Protein AF-A0A0F5W180-F1 (afdb_monomer)

Solvent-accessible surface area (backbone atoms only — not comparable to full-atom values): 5061 Å² total; per-residue (Å²): 82,84,47,88,56,74,94,49,46,73,38,36,55,18,57,78,68,79,43,74,78,68,85,43,49,23,32,74,50,65,65,60,58,46,70,66,68,49,68,62,42,84,54,79,66,96,69,87,53,67,69,59,52,49,52,39,45,74,61,68,20,43,79,49,66,83,62,62,54,73,81,41,58,88,75,40,60,78,92,78,99

Secondary structure (DSSP, 8-state):
-B-SSGGGTT-BHHHHTTS---S-B-BS-HHHHHTTT-SEEE---SS--HHHHHHHHHTT-EEE---GGGTSGGGS-GGG-

Sequence (81 aa):
MYVHSAGKAGLDAGELCGLPTTGVTATRDVGHIVGLGANCVLYMPLVCDLGEVCRLLESGANIVTTRGQFHHPGSMDPTGR

Foldseek 3Di:
DEDQDPVQAQDAPQVVVVHPGDVHGYHNDLVVVLVPLEQEDEDEDPDDDLVSVVSNVVSNHHYDYPPCCVVPVVPDDPVSD

Structure (mmCIF, N/CA/C/O backbone):
data_AF-A0A0F5W180-F1
#
_entry.id   AF-A0A0F5W180-F1
#
loop_
_atom_site.group_PDB
_atom_site.id
_atom_site.type_symbol
_atom_site.label_atom_id
_atom_site.label_alt_id
_atom_site.label_comp_id
_atom_site.label_asym_id
_atom_site.label_entity_id
_atom_site.label_seq_id
_atom_site.pdbx_PDB_ins_code
_atom_site.Cartn_x
_atom_site.Car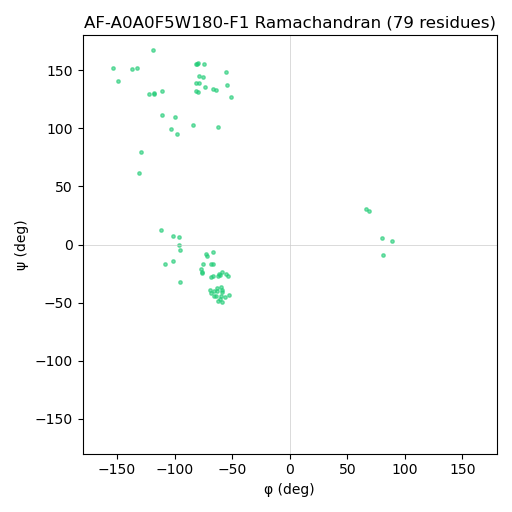tn_y
_atom_site.Cartn_z
_atom_site.occupancy
_atom_site.B_iso_or_equiv
_atom_site.auth_seq_id
_atom_site.auth_comp_id
_atom_site.auth_asym_id
_atom_site.auth_atom_id
_atom_site.pdbx_PDB_model_num
ATOM 1 N N . MET A 1 1 ? -3.559 -1.562 5.420 1.00 95.06 1 MET A N 1
ATOM 2 C CA . MET A 1 1 ? -2.147 -1.157 5.181 1.00 95.06 1 MET A CA 1
ATOM 3 C C . MET 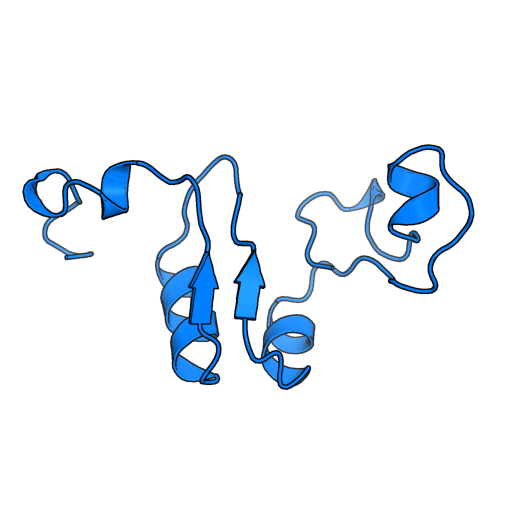A 1 1 ? -1.286 -2.409 5.065 1.00 95.06 1 MET A C 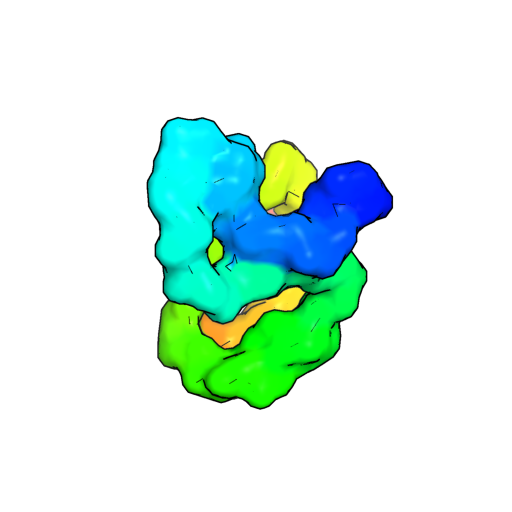1
ATOM 5 O O . MET A 1 1 ? -1.430 -3.276 5.913 1.00 95.06 1 MET A O 1
ATOM 9 N N . TYR A 1 2 ? -0.428 -2.546 4.053 1.00 96.06 2 TYR A N 1
ATOM 10 C CA . TYR A 1 2 ? 0.474 -3.703 3.957 1.00 96.06 2 TYR A CA 1
ATOM 11 C C . TYR A 1 2 ? 1.715 -3.524 4.840 1.00 96.06 2 TYR A C 1
ATOM 13 O O . TYR A 1 2 ? 2.290 -2.437 4.876 1.00 96.06 2 TYR A O 1
ATOM 21 N N . VAL A 1 3 ? 2.147 -4.579 5.529 1.00 96.38 3 VAL A N 1
ATOM 22 C CA . VAL A 1 3 ? 3.382 -4.612 6.323 1.00 96.38 3 VAL A CA 1
ATOM 23 C C . VAL A 1 3 ? 4.123 -5.927 6.095 1.00 96.38 3 VAL A C 1
ATOM 25 O O . VAL A 1 3 ? 3.509 -6.960 5.860 1.00 96.38 3 VAL A O 1
ATOM 28 N N . HIS A 1 4 ? 5.450 -5.921 6.225 1.00 92.38 4 HIS A N 1
ATOM 29 C CA . HIS A 1 4 ? 6.248 -7.147 6.078 1.00 92.38 4 HIS A CA 1
ATOM 30 C C . HIS A 1 4 ? 6.552 -7.833 7.419 1.00 92.38 4 HIS A C 1
ATOM 32 O O . HIS A 1 4 ? 6.624 -9.061 7.483 1.00 92.38 4 HIS A O 1
ATOM 38 N N . SER A 1 5 ? 6.706 -7.066 8.505 1.00 93.75 5 SER A N 1
ATOM 39 C CA . SER A 1 5 ? 7.059 -7.594 9.829 1.00 93.75 5 SER A CA 1
ATOM 40 C C . SER A 1 5 ? 5.851 -8.191 10.551 1.00 93.75 5 SER A C 1
ATOM 42 O O . SER A 1 5 ? 4.832 -7.517 10.703 1.00 93.75 5 SER A O 1
ATOM 44 N N . ALA A 1 6 ? 6.005 -9.404 11.088 1.00 95.88 6 ALA A N 1
ATOM 45 C CA . ALA A 1 6 ? 4.972 -10.092 11.868 1.00 95.88 6 ALA A CA 1
ATOM 46 C C . ALA A 1 6 ? 4.427 -9.244 13.028 1.00 95.88 6 ALA A C 1
ATOM 48 O O . ALA A 1 6 ? 3.217 -9.139 13.176 1.00 95.88 6 ALA A O 1
ATOM 49 N N . GLY A 1 7 ? 5.301 -8.559 13.773 1.00 97.19 7 GLY A N 1
ATOM 50 C CA . GLY A 1 7 ? 4.905 -7.741 14.927 1.00 97.19 7 GLY A CA 1
ATOM 51 C C . GLY A 1 7 ? 4.068 -6.497 14.608 1.00 97.19 7 GLY A C 1
ATOM 52 O O . GLY A 1 7 ? 3.617 -5.838 15.532 1.00 97.19 7 GLY A O 1
ATOM 53 N N . LYS A 1 8 ? 3.864 -6.161 13.327 1.00 97.38 8 LYS A N 1
ATOM 54 C CA 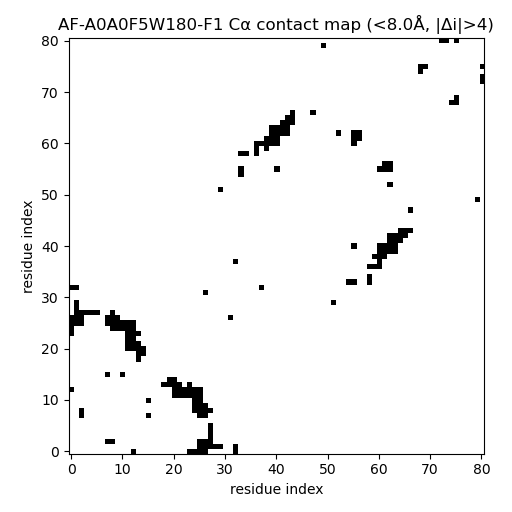. LYS A 1 8 ? 2.971 -5.065 12.913 1.00 97.38 8 LYS A CA 1
ATOM 55 C C . LYS A 1 8 ? 1.611 -5.561 12.423 1.00 97.38 8 LYS A C 1
ATOM 57 O O . LYS A 1 8 ? 0.713 -4.752 12.245 1.00 97.38 8 LYS A O 1
ATOM 62 N N . ALA A 1 9 ? 1.463 -6.856 12.147 1.00 97.81 9 ALA A N 1
ATOM 63 C CA . ALA A 1 9 ? 0.224 -7.404 11.610 1.00 97.81 9 ALA A CA 1
ATOM 64 C C . ALA A 1 9 ? -0.902 -7.303 12.649 1.00 97.81 9 ALA A C 1
ATOM 66 O O . ALA A 1 9 ? -0.697 -7.645 13.809 1.00 97.81 9 ALA A O 1
ATOM 67 N N . GLY A 1 10 ? -2.082 -6.849 12.229 1.00 97.75 10 GLY A N 1
ATOM 68 C CA . GLY A 1 10 ? -3.246 -6.678 13.100 1.00 97.75 10 GLY A CA 1
ATOM 69 C C . GLY A 1 10 ? -3.256 -5.389 13.927 1.00 97.75 10 GLY A C 1
ATOM 70 O O . GLY A 1 10 ? -4.290 -5.081 14.508 1.00 97.75 10 GLY A O 1
ATOM 71 N N . LEU A 1 11 ? -2.161 -4.621 13.956 1.00 98.38 11 LEU A N 1
ATOM 72 C CA . LEU A 1 11 ? -2.113 -3.326 14.644 1.00 98.38 11 LEU A CA 1
ATOM 73 C C . LEU A 1 11 ? -2.716 -2.211 13.783 1.00 98.38 11 LEU A C 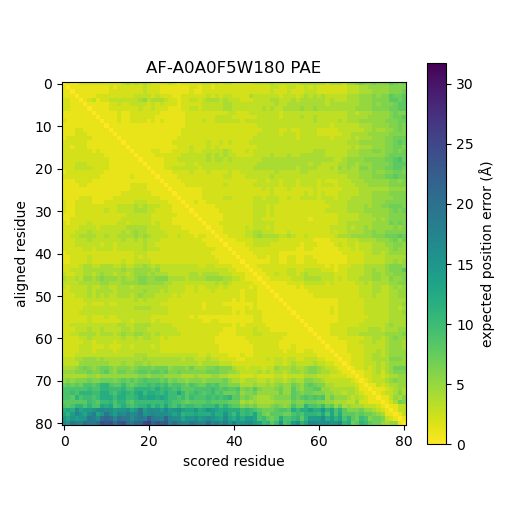1
ATOM 75 O O . LEU A 1 11 ? -2.734 -2.303 12.551 1.00 98.38 11 LEU A O 1
ATOM 79 N N . ASP A 1 12 ? -3.193 -1.148 14.425 1.00 98.50 12 ASP A N 1
ATOM 80 C CA . ASP A 1 12 ? -3.695 0.040 13.735 1.00 98.50 12 ASP A CA 1
ATOM 81 C C . ASP A 1 12 ? -2.549 0.946 13.256 1.00 98.50 12 ASP A C 1
ATOM 83 O O . ASP A 1 12 ? -1.522 1.094 13.921 1.00 98.50 12 ASP A O 1
ATOM 87 N N . ALA A 1 13 ? -2.724 1.592 12.102 1.00 97.75 13 ALA A N 1
ATOM 88 C CA . ALA A 1 13 ? -1.732 2.516 11.558 1.00 97.75 13 ALA A CA 1
ATOM 89 C C . ALA A 1 13 ? -1.429 3.708 12.489 1.00 97.75 13 ALA A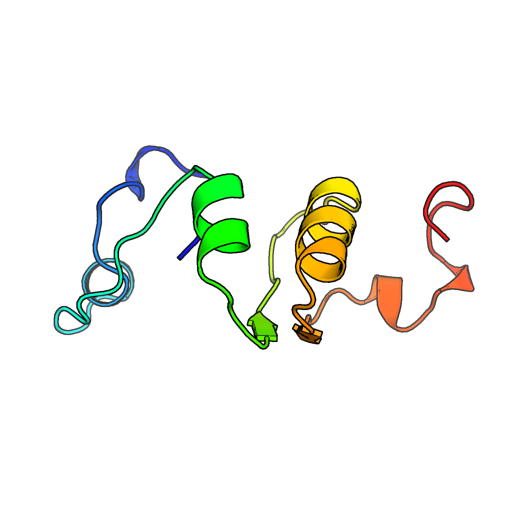 C 1
ATOM 91 O O . ALA A 1 13 ? -0.277 4.125 12.583 1.00 97.75 13 ALA A O 1
ATOM 92 N N . GLY A 1 14 ? -2.433 4.230 13.197 1.00 98.25 14 GLY A N 1
ATOM 93 C CA . GLY A 1 14 ? -2.275 5.293 14.188 1.00 98.25 14 GLY A CA 1
ATOM 94 C C . GLY A 1 14 ? -1.386 4.855 15.344 1.00 98.25 14 GLY A C 1
ATOM 95 O O . GLY A 1 14 ? -0.399 5.524 15.644 1.00 98.25 14 GLY A O 1
ATOM 96 N N . GLU A 1 15 ? -1.652 3.678 15.911 1.00 98.00 15 GLU A N 1
ATOM 97 C CA . GLU A 1 15 ? -0.849 3.102 16.998 1.00 98.00 15 GLU A CA 1
ATOM 98 C C . GLU A 1 15 ? 0.610 2.892 16.580 1.00 98.00 15 GLU A C 1
ATOM 100 O O . GLU A 1 15 ? 1.529 3.276 17.305 1.00 98.00 15 GLU A O 1
ATOM 105 N N . LEU A 1 16 ? 0.837 2.364 15.371 1.00 97.06 16 LEU A N 1
ATOM 106 C CA . LEU A 1 16 ? 2.179 2.194 14.801 1.00 97.06 16 LEU A CA 1
ATOM 107 C C . LEU A 1 16 ? 2.939 3.520 14.640 1.00 97.06 16 LEU A C 1
ATOM 109 O O . LEU A 1 16 ? 4.171 3.523 14.639 1.00 97.06 16 LEU A O 1
ATOM 113 N N . CYS A 1 17 ? 2.218 4.630 14.492 1.00 97.06 17 CYS A N 1
ATOM 114 C CA . CYS A 1 17 ? 2.767 5.976 14.366 1.00 97.06 17 CYS A CA 1
ATOM 115 C C . CYS A 1 17 ? 2.801 6.756 15.693 1.00 97.06 17 CYS A C 1
ATOM 117 O O . CYS A 1 17 ? 3.254 7.899 15.691 1.00 97.06 17 CYS A O 1
ATOM 119 N N . GLY A 1 18 ? 2.344 6.179 16.812 1.00 97.81 18 GLY A N 1
ATOM 120 C CA . GLY A 1 18 ? 2.220 6.895 18.088 1.00 97.81 18 GLY A CA 1
ATOM 121 C C . GLY A 1 18 ? 1.128 7.974 18.084 1.00 97.81 18 GLY A C 1
ATOM 122 O O . GLY A 1 18 ? 1.249 8.985 18.772 1.00 97.81 18 GLY A O 1
ATOM 123 N N . LEU A 1 19 ? 0.083 7.778 17.281 1.00 98.31 19 LEU A N 1
ATOM 124 C CA . LEU A 1 19 ? -1.063 8.667 17.094 1.00 98.31 19 LEU A CA 1
ATOM 125 C C . LEU A 1 19 ? -2.370 7.961 17.512 1.00 98.31 19 LEU A C 1
ATOM 127 O O . LEU A 1 19 ? -2.372 6.743 17.705 1.00 98.31 19 LEU A O 1
ATOM 131 N N . PRO A 1 20 ? -3.496 8.689 17.653 1.00 98.38 20 PRO A N 1
ATOM 132 C CA . PRO A 1 20 ? -4.797 8.065 17.887 1.00 98.38 20 PRO A CA 1
ATOM 133 C C . PRO A 1 20 ? -5.164 7.036 16.807 1.00 98.38 20 PRO A C 1
ATOM 135 O O . PRO A 1 20 ? -4.804 7.198 15.641 1.00 98.38 20 PRO A O 1
ATOM 138 N N . THR A 1 21 ? -5.916 6.005 17.199 1.00 98.31 21 THR A N 1
ATOM 139 C CA . THR A 1 21 ? -6.404 4.937 16.316 1.00 98.31 21 THR A CA 1
ATOM 140 C C . THR A 1 21 ? -7.169 5.497 15.115 1.00 98.31 21 THR A C 1
ATOM 142 O O . THR A 1 21 ? -8.001 6.395 15.241 1.00 98.31 21 THR A O 1
ATOM 145 N N . THR A 1 22 ? -6.901 4.925 13.946 1.00 98.19 22 THR A N 1
ATOM 146 C CA . THR A 1 22 ? -7.405 5.375 12.641 1.00 98.19 22 THR A CA 1
ATOM 147 C C . THR A 1 22 ? -8.467 4.451 12.045 1.00 98.19 22 THR A C 1
ATOM 149 O O . THR A 1 22 ? -9.173 4.848 11.122 1.00 98.19 22 THR A O 1
ATOM 152 N N . GLY A 1 23 ? -8.580 3.219 12.548 1.00 97.69 23 GLY A N 1
ATOM 153 C CA . GLY A 1 23 ? -9.394 2.152 11.964 1.00 97.69 23 GLY A CA 1
ATOM 154 C C . GLY A 1 23 ? -8.717 1.446 10.783 1.00 97.69 23 GLY A C 1
ATOM 155 O O . GLY A 1 23 ? -9.334 0.600 10.139 1.00 97.69 23 GLY A O 1
ATOM 156 N N . VAL A 1 24 ? -7.457 1.774 10.475 1.00 97.25 24 VAL A N 1
ATOM 157 C CA . VAL A 1 24 ? -6.702 1.179 9.367 1.00 97.25 24 VAL A CA 1
ATOM 158 C C . VAL A 1 24 ? -5.810 0.067 9.901 1.00 97.25 24 VAL A C 1
ATOM 160 O O . VAL A 1 24 ? -4.672 0.294 10.312 1.00 97.25 24 VAL A O 1
ATOM 163 N N . THR A 1 25 ? -6.305 -1.167 9.835 1.00 97.88 25 THR A N 1
ATOM 164 C CA . THR A 1 25 ? -5.557 -2.347 10.279 1.00 97.88 25 THR A CA 1
ATOM 165 C C . THR A 1 25 ? -4.434 -2.721 9.303 1.00 97.88 25 THR A C 1
ATOM 167 O O . THR A 1 25 ? -4.595 -2.747 8.071 1.00 97.88 25 THR A O 1
ATOM 170 N N . ALA A 1 26 ? -3.264 -3.028 9.855 1.00 98.00 26 ALA A N 1
ATOM 171 C CA . ALA A 1 26 ? -2.123 -3.542 9.117 1.00 98.00 26 ALA A CA 1
ATOM 172 C C . ALA A 1 26 ? -2.273 -5.045 8.814 1.00 98.00 26 ALA A C 1
ATOM 174 O O . ALA A 1 26 ? -2.684 -5.836 9.658 1.00 98.00 26 ALA A O 1
ATOM 175 N N . THR A 1 27 ? -1.899 -5.460 7.606 1.00 97.56 27 THR A N 1
ATOM 176 C CA . THR A 1 27 ? -1.975 -6.847 7.126 1.00 97.56 27 THR A CA 1
ATOM 177 C C . THR A 1 27 ? -0.672 -7.260 6.451 1.00 97.56 27 THR A C 1
ATOM 179 O O . THR A 1 27 ? 0.028 -6.430 5.875 1.00 97.56 27 THR A O 1
ATOM 182 N N . ARG A 1 28 ? -0.361 -8.558 6.498 1.00 95.94 28 ARG A N 1
ATOM 183 C CA . ARG A 1 28 ? 0.734 -9.184 5.734 1.00 95.94 28 ARG A CA 1
ATOM 184 C C . ARG A 1 28 ? 0.243 -9.922 4.491 1.00 95.94 28 ARG A C 1
ATOM 186 O O . ARG A 1 28 ? 1.021 -10.615 3.847 1.00 95.94 28 ARG A O 1
ATOM 193 N N . ASP A 1 29 ? -1.039 -9.796 4.177 1.00 94.81 29 ASP A N 1
ATOM 194 C CA . ASP A 1 29 ? -1.635 -10.348 2.971 1.00 94.81 29 ASP A CA 1
ATOM 195 C C . ASP A 1 29 ? -1.776 -9.246 1.916 1.00 94.81 29 ASP A C 1
ATOM 197 O O . ASP A 1 29 ? -2.581 -8.323 2.063 1.00 94.81 29 ASP A O 1
ATOM 201 N N . VAL A 1 30 ? -0.972 -9.340 0.856 1.00 91.94 30 VAL A N 1
ATOM 202 C CA . VAL A 1 30 ? -1.048 -8.431 -0.294 1.00 91.94 30 VAL A CA 1
ATOM 203 C C . VAL A 1 30 ? -2.337 -8.639 -1.096 1.00 91.94 30 VAL A C 1
ATOM 205 O O . VAL A 1 30 ? -2.849 -7.684 -1.674 1.00 91.94 30 VAL A O 1
ATOM 208 N N . GLY A 1 31 ? -2.910 -9.848 -1.083 1.00 94.25 31 GLY A N 1
ATOM 209 C CA . GLY A 1 31 ? -4.185 -10.156 -1.730 1.00 94.25 31 GLY A CA 1
ATOM 210 C C . GLY A 1 31 ? -5.335 -9.367 -1.113 1.00 94.25 31 GLY A C 1
ATOM 211 O O . GLY A 1 31 ? -6.145 -8.801 -1.842 1.00 94.25 31 GLY A O 1
ATOM 212 N N . HIS A 1 32 ? -5.340 -9.220 0.217 1.00 94.94 32 HIS A N 1
ATOM 213 C CA . HIS A 1 32 ? -6.276 -8.327 0.899 1.00 94.94 32 HIS A CA 1
ATOM 214 C C . HIS A 1 32 ? -6.166 -6.891 0.366 1.00 94.94 32 HIS A C 1
ATOM 216 O O . HIS A 1 32 ? -7.185 -6.288 0.063 1.00 94.94 32 HIS A O 1
ATOM 222 N N . ILE A 1 33 ? -4.952 -6.359 0.183 1.00 94.75 33 ILE A N 1
ATOM 223 C CA . ILE A 1 33 ? -4.740 -4.989 -0.319 1.00 94.75 33 ILE A CA 1
ATOM 224 C C . ILE A 1 33 ? -5.215 -4.830 -1.762 1.00 94.75 33 ILE A C 1
ATOM 226 O O . ILE A 1 33 ? -5.898 -3.858 -2.073 1.00 94.75 33 ILE A O 1
ATOM 230 N N . VAL A 1 34 ? -4.886 -5.793 -2.622 1.00 94.94 34 VAL A N 1
ATOM 231 C CA . VAL A 1 34 ? -5.351 -5.846 -4.015 1.00 94.94 34 VAL A CA 1
ATOM 232 C C . VAL A 1 34 ? -6.883 -5.887 -4.079 1.00 94.94 34 VAL A C 1
ATOM 234 O O . VAL A 1 34 ? -7.485 -5.174 -4.878 1.00 94.94 34 VAL A O 1
ATOM 237 N N . GLY A 1 35 ? -7.523 -6.655 -3.194 1.00 95.38 35 GLY A N 1
ATOM 238 C CA . GLY A 1 35 ? -8.978 -6.796 -3.114 1.00 95.38 35 GLY A CA 1
ATOM 239 C C . GLY A 1 35 ? -9.730 -5.589 -2.542 1.00 95.38 35 GLY A C 1
ATOM 240 O O . GLY A 1 35 ? -10.956 -5.570 -2.616 1.00 95.38 35 GLY A O 1
ATOM 241 N N . LEU A 1 36 ? -9.042 -4.573 -2.001 1.00 94.62 36 LEU A N 1
ATOM 242 C CA . LEU A 1 36 ? -9.696 -3.372 -1.455 1.00 94.62 36 LEU A CA 1
ATOM 243 C C . LEU A 1 36 ? -10.359 -2.497 -2.529 1.00 94.62 36 LEU A C 1
ATOM 245 O O . LEU A 1 36 ? -11.147 -1.620 -2.182 1.00 94.62 36 LEU A O 1
ATOM 249 N N . GLY A 1 37 ? -10.016 -2.677 -3.809 1.00 93.62 37 GLY A N 1
ATOM 250 C CA . GLY A 1 37 ? -10.474 -1.783 -4.878 1.00 93.62 37 GLY A CA 1
ATOM 251 C C . GLY A 1 37 ? -9.894 -0.369 -4.759 1.00 93.62 37 GLY A C 1
ATOM 252 O O . GLY A 1 37 ? -10.549 0.610 -5.114 1.00 93.62 37 GLY A O 1
ATOM 253 N N . ALA A 1 38 ? -8.678 -0.243 -4.217 1.00 95.25 38 ALA A N 1
ATOM 254 C CA . ALA A 1 38 ? -8.005 1.042 -4.073 1.00 95.25 38 ALA A CA 1
ATOM 255 C C . ALA A 1 38 ? -7.707 1.665 -5.447 1.00 95.25 38 ALA A C 1
ATOM 257 O O . ALA A 1 38 ? -7.150 1.015 -6.325 1.00 95.25 38 ALA A O 1
ATOM 258 N N . ASN A 1 39 ? -8.011 2.954 -5.625 1.00 96.88 39 ASN A N 1
ATOM 259 C CA . ASN A 1 39 ? -7.723 3.653 -6.887 1.00 96.88 39 ASN A CA 1
ATOM 260 C C . ASN A 1 39 ? -6.234 4.002 -7.045 1.00 96.88 39 ASN A C 1
ATOM 262 O O . ASN A 1 39 ? -5.746 4.209 -8.158 1.00 96.88 39 ASN A O 1
ATOM 266 N N . CYS A 1 40 ? -5.523 4.123 -5.924 1.00 97.06 40 CYS A N 1
ATOM 267 C CA . CYS A 1 40 ? -4.112 4.466 -5.870 1.00 97.06 40 CYS A CA 1
ATOM 268 C C . CYS A 1 40 ? -3.457 3.814 -4.649 1.00 97.06 40 CYS A C 1
ATOM 270 O O . CYS A 1 40 ? -4.049 3.771 -3.568 1.00 97.06 40 CYS A O 1
ATOM 272 N N . VAL A 1 41 ? -2.227 3.335 -4.819 1.00 97.06 41 VAL A N 1
ATOM 273 C CA . VAL A 1 41 ? -1.409 2.732 -3.770 1.00 97.06 41 VAL A CA 1
ATOM 274 C C . VAL A 1 41 ? -0.103 3.498 -3.632 1.00 97.06 41 VAL A C 1
ATOM 276 O O . VAL A 1 41 ? 0.631 3.721 -4.595 1.00 97.06 41 VAL A O 1
ATOM 279 N N . LEU A 1 42 ? 0.204 3.863 -2.391 1.00 97.12 42 LEU A N 1
ATOM 280 C CA . LEU A 1 42 ? 1.497 4.408 -2.013 1.00 97.12 42 LEU A CA 1
ATOM 281 C C . LEU A 1 42 ? 2.471 3.252 -1.745 1.00 97.12 42 LEU A C 1
ATOM 283 O O . LEU A 1 42 ? 2.400 2.603 -0.701 1.00 97.12 42 LEU A O 1
ATOM 287 N N . TYR A 1 43 ? 3.363 2.976 -2.695 1.00 95.81 43 TYR A N 1
ATOM 288 C CA . TYR A 1 43 ? 4.286 1.841 -2.652 1.00 95.81 43 TYR A CA 1
ATOM 289 C C . TYR A 1 43 ? 5.702 2.300 -2.278 1.00 95.81 43 TYR A C 1
ATOM 291 O O . TYR A 1 43 ? 6.454 2.784 -3.125 1.00 95.81 43 TYR A O 1
ATOM 299 N N . MET A 1 44 ? 6.090 2.150 -1.007 1.00 94.38 44 MET A N 1
ATOM 300 C CA . MET A 1 44 ? 7.422 2.538 -0.505 1.00 94.38 44 MET A CA 1
ATOM 301 C C . MET A 1 44 ? 8.120 1.452 0.330 1.00 94.38 44 MET A C 1
ATOM 303 O O . MET A 1 44 ? 8.436 1.669 1.503 1.00 94.38 44 MET A O 1
ATOM 307 N N . PRO A 1 45 ? 8.415 0.276 -0.240 1.00 91.88 45 PRO A N 1
ATOM 308 C CA . PRO A 1 45 ? 9.271 -0.685 0.435 1.00 91.88 45 PRO A CA 1
ATOM 309 C C . PRO A 1 45 ? 10.759 -0.329 0.290 1.00 91.88 45 PRO A C 1
ATOM 311 O O . PRO A 1 45 ? 11.202 0.320 -0.669 1.00 91.88 45 PRO A O 1
ATOM 314 N N . LEU A 1 46 ? 11.560 -0.828 1.236 1.00 89.06 46 LEU A N 1
ATOM 315 C CA . LEU A 1 46 ? 13.023 -0.726 1.192 1.00 89.06 46 LEU A CA 1
ATOM 316 C C . LEU A 1 46 ? 13.615 -1.468 -0.016 1.00 89.06 46 LEU A C 1
ATOM 318 O O . LEU A 1 46 ? 14.563 -0.989 -0.637 1.00 89.06 46 LEU A O 1
ATOM 322 N N . VAL A 1 47 ? 13.039 -2.615 -0.373 1.00 88.81 47 VAL A N 1
ATOM 323 C CA . VAL A 1 47 ? 13.391 -3.404 -1.559 1.00 88.81 47 VAL A CA 1
ATOM 324 C C . VAL A 1 47 ? 12.162 -3.460 -2.450 1.00 88.81 47 VAL A C 1
ATOM 326 O O . VAL A 1 47 ? 11.073 -3.741 -1.967 1.00 88.81 47 VAL A O 1
ATOM 329 N N . CYS A 1 48 ? 12.326 -3.146 -3.732 1.00 89.62 48 CYS A N 1
ATOM 330 C CA . CYS A 1 48 ? 11.220 -3.200 -4.678 1.00 89.62 48 CYS A CA 1
ATOM 331 C C . CYS A 1 48 ? 11.011 -4.630 -5.162 1.00 89.62 48 CYS A C 1
ATOM 333 O O . CYS A 1 48 ? 11.964 -5.266 -5.605 1.00 89.62 48 CYS A O 1
ATOM 335 N N . ASP A 1 49 ? 9.762 -5.074 -5.144 1.00 91.19 49 ASP A N 1
ATOM 336 C CA . ASP A 1 49 ? 9.319 -6.331 -5.726 1.00 91.19 49 ASP A CA 1
ATOM 337 C C . ASP A 1 49 ? 8.435 -6.014 -6.938 1.00 91.1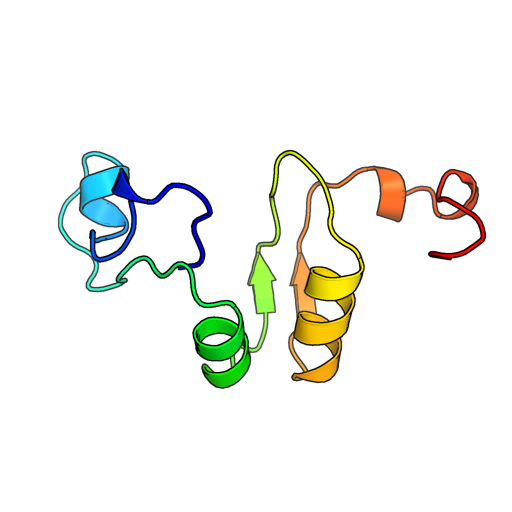9 49 ASP A C 1
ATOM 339 O O . ASP A 1 49 ? 7.339 -5.466 -6.807 1.00 91.19 49 ASP A O 1
ATOM 343 N N . LEU A 1 50 ? 8.927 -6.321 -8.140 1.00 91.31 50 LEU A N 1
ATOM 344 C CA . LEU A 1 50 ? 8.174 -6.072 -9.370 1.00 91.31 50 LEU A CA 1
ATOM 345 C C . LEU A 1 50 ? 6.921 -6.947 -9.475 1.00 91.31 50 LEU A C 1
ATOM 347 O O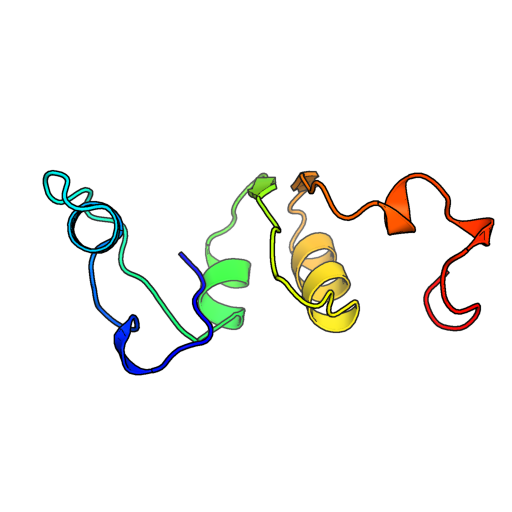 . LEU A 1 50 ? 5.942 -6.520 -10.074 1.00 91.31 50 LEU A O 1
ATOM 351 N N . GLY A 1 51 ? 6.905 -8.128 -8.854 1.00 92.12 51 GLY A N 1
ATOM 352 C CA . GLY A 1 51 ? 5.712 -8.963 -8.779 1.00 92.12 51 GLY A CA 1
ATOM 353 C C . GLY A 1 51 ? 4.606 -8.309 -7.950 1.00 92.12 51 GLY A C 1
ATOM 354 O O . GLY A 1 51 ? 3.443 -8.349 -8.347 1.00 92.12 51 GLY A O 1
ATOM 355 N N . GLU A 1 52 ? 4.949 -7.656 -6.834 1.00 93.38 52 GLU A N 1
ATOM 356 C CA . GLU A 1 52 ? 3.985 -6.852 -6.068 1.00 93.38 52 GLU A CA 1
ATOM 357 C C . GLU A 1 52 ? 3.482 -5.653 -6.881 1.00 93.38 52 GLU A C 1
ATOM 359 O O . GLU A 1 52 ? 2.278 -5.410 -6.924 1.00 93.38 52 GLU A O 1
ATOM 364 N N . VAL A 1 53 ? 4.382 -4.939 -7.566 1.00 94.12 53 VAL A N 1
ATOM 365 C CA . VAL A 1 53 ? 4.026 -3.803 -8.433 1.00 94.12 53 VAL A CA 1
ATOM 366 C C . VAL A 1 53 ? 3.061 -4.237 -9.537 1.00 94.12 53 VAL A C 1
ATOM 368 O O . VAL A 1 53 ? 2.009 -3.622 -9.689 1.00 94.12 53 VAL A O 1
ATOM 371 N N . CYS A 1 54 ? 3.363 -5.317 -10.262 1.00 94.38 54 CYS A N 1
ATOM 372 C CA . CYS A 1 54 ? 2.490 -5.831 -11.315 1.00 94.38 54 CYS A CA 1
ATOM 373 C C . CYS A 1 54 ? 1.119 -6.234 -10.767 1.00 94.38 54 CYS A C 1
ATOM 375 O O . CYS A 1 54 ? 0.114 -5.785 -11.303 1.00 94.38 54 CYS A O 1
ATOM 377 N N . ARG A 1 55 ? 1.054 -6.978 -9.653 1.00 94.94 55 ARG A N 1
ATOM 378 C CA . ARG A 1 55 ? -0.227 -7.364 -9.026 1.00 94.94 55 ARG A CA 1
ATOM 379 C C . ARG A 1 55 ? -1.079 -6.162 -8.621 1.00 94.94 55 ARG A C 1
ATOM 381 O O . ARG A 1 55 ? -2.300 -6.202 -8.734 1.00 94.94 55 ARG A O 1
ATOM 388 N N . LEU A 1 56 ? -0.444 -5.106 -8.114 1.00 95.88 56 LEU A N 1
ATOM 389 C CA . LEU A 1 56 ? -1.125 -3.863 -7.757 1.00 95.88 56 LEU A CA 1
ATOM 390 C C . LEU A 1 56 ? -1.649 -3.129 -8.998 1.00 95.88 56 LEU A C 1
ATOM 392 O O . LEU A 1 56 ? -2.770 -2.641 -8.974 1.00 95.88 56 LEU A O 1
ATOM 396 N N . LEU A 1 57 ? -0.877 -3.067 -10.085 1.00 95.94 57 LEU A N 1
ATOM 397 C CA . LEU A 1 57 ? -1.323 -2.443 -11.337 1.00 95.94 57 LEU A CA 1
ATOM 398 C C . LEU A 1 57 ? -2.428 -3.259 -12.029 1.00 95.94 57 LEU A C 1
ATOM 400 O O . LEU A 1 57 ? -3.388 -2.686 -12.538 1.00 95.94 57 LEU A O 1
ATOM 404 N N . GLU A 1 58 ? -2.335 -4.591 -12.007 1.00 96.69 58 GLU A N 1
ATOM 405 C CA . GLU A 1 58 ? -3.344 -5.517 -12.548 1.00 96.69 58 GLU A CA 1
ATOM 406 C C . GLU A 1 58 ? -4.702 -5.391 -11.845 1.00 96.69 58 GLU A C 1
ATOM 408 O O . GLU A 1 58 ? -5.736 -5.674 -12.448 1.00 96.69 58 GLU A O 1
ATOM 413 N N . SER A 1 59 ? -4.726 -4.919 -10.594 1.00 95.81 59 SER A N 1
ATOM 414 C CA . SER A 1 59 ? -5.973 -4.631 -9.874 1.00 95.81 59 SER A CA 1
ATOM 415 C C . SER A 1 59 ? -6.703 -3.384 -10.391 1.00 95.81 59 SER A C 1
ATOM 417 O O . SER A 1 59 ? -7.842 -3.128 -10.000 1.00 95.81 59 SER A O 1
ATOM 419 N N . GLY A 1 60 ? -6.055 -2.602 -11.262 1.00 96.31 60 GLY A N 1
ATOM 420 C CA . GLY A 1 60 ? -6.527 -1.307 -11.746 1.00 96.31 60 GLY A CA 1
ATOM 421 C C . GLY A 1 60 ? -6.095 -0.125 -10.873 1.00 96.31 60 GLY A C 1
ATOM 422 O O . GLY A 1 60 ? -6.481 1.011 -11.160 1.00 96.31 60 GLY A O 1
ATOM 423 N N . ALA A 1 61 ? -5.304 -0.356 -9.820 1.00 97.56 61 ALA A N 1
ATOM 424 C CA . ALA A 1 61 ? -4.770 0.718 -8.995 1.00 97.56 61 ALA A CA 1
ATOM 425 C C . ALA A 1 61 ? -3.627 1.462 -9.701 1.00 97.56 61 ALA A C 1
ATOM 427 O O . ALA A 1 61 ? -2.776 0.871 -10.361 1.00 97.56 61 ALA A O 1
ATOM 428 N N . ASN A 1 62 ? -3.548 2.774 -9.483 1.00 97.81 62 ASN A N 1
ATOM 429 C CA . ASN A 1 62 ? -2.351 3.550 -9.806 1.00 97.81 62 ASN A CA 1
ATOM 430 C C . ASN A 1 62 ? -1.298 3.386 -8.701 1.00 97.81 62 ASN A C 1
ATOM 432 O O . ASN A 1 62 ? -1.644 3.145 -7.544 1.00 97.81 62 ASN A O 1
ATOM 436 N N . ILE A 1 63 ? -0.017 3.574 -9.021 1.00 96.56 63 ILE A N 1
ATOM 437 C CA . ILE A 1 63 ? 1.067 3.517 -8.030 1.00 96.56 63 ILE A CA 1
ATOM 438 C C . ILE A 1 63 ? 1.779 4.863 -7.936 1.00 96.56 63 ILE A C 1
ATOM 440 O O . ILE A 1 63 ? 2.221 5.419 -8.939 1.00 96.56 63 ILE A O 1
ATOM 444 N N . VAL A 1 64 ? 1.949 5.342 -6.703 1.00 96.81 64 VAL A N 1
ATOM 445 C CA . VAL A 1 64 ? 2.858 6.442 -6.362 1.00 96.81 64 VAL A CA 1
ATOM 446 C C . VAL A 1 64 ? 4.016 5.876 -5.554 1.00 96.81 64 VAL A C 1
ATOM 448 O O . VAL A 1 64 ? 3.816 5.119 -4.602 1.00 96.81 64 VAL A O 1
ATOM 451 N N . THR A 1 65 ? 5.241 6.237 -5.928 1.00 94.62 65 THR A N 1
ATOM 452 C CA . THR A 1 65 ? 6.443 5.703 -5.293 1.00 94.62 65 THR A CA 1
ATOM 453 C C . THR A 1 65 ? 7.626 6.660 -5.400 1.00 94.62 65 THR A C 1
ATOM 455 O O . THR A 1 65 ? 7.728 7.433 -6.346 1.00 94.62 65 THR A O 1
ATOM 458 N N . THR A 1 66 ? 8.546 6.587 -4.438 1.00 92.69 66 THR A N 1
ATOM 459 C CA . THR A 1 66 ? 9.851 7.270 -4.485 1.00 92.69 66 THR A CA 1
ATOM 460 C C . THR A 1 66 ? 10.973 6.361 -4.998 1.00 92.69 66 THR A C 1
ATOM 462 O O . THR A 1 66 ? 12.146 6.735 -4.967 1.00 92.69 66 THR A O 1
ATOM 465 N N . ARG A 1 67 ? 10.639 5.148 -5.460 1.00 90.50 67 ARG A N 1
ATOM 466 C CA . ARG A 1 67 ? 11.588 4.183 -6.023 1.00 90.50 67 ARG A CA 1
ATOM 467 C C . ARG A 1 67 ? 12.251 4.744 -7.286 1.00 90.50 67 ARG A C 1
ATOM 469 O O . ARG A 1 67 ? 11.691 4.692 -8.378 1.00 90.50 67 ARG A O 1
ATOM 476 N N . GLY A 1 68 ? 13.486 5.222 -7.134 1.00 86.94 68 GLY A N 1
ATOM 477 C CA . GLY A 1 68 ? 14.225 5.905 -8.198 1.00 86.94 68 GLY A CA 1
ATOM 478 C C . GLY A 1 68 ? 14.445 5.084 -9.471 1.00 86.94 68 GLY A C 1
ATOM 479 O O . GLY A 1 68 ? 14.577 5.674 -10.540 1.00 86.94 68 GLY A O 1
ATOM 480 N N . GLN A 1 69 ? 14.420 3.747 -9.399 1.00 85.19 69 GLN A N 1
ATOM 481 C CA . GLN A 1 69 ? 14.617 2.915 -10.588 1.00 85.19 69 GLN A CA 1
ATOM 482 C C . GLN A 1 69 ? 13.526 3.118 -11.662 1.00 85.19 69 GLN A C 1
ATOM 484 O O . GLN A 1 69 ? 13.820 3.007 -12.848 1.00 85.19 69 GLN A O 1
ATOM 489 N N . PHE A 1 70 ? 12.304 3.514 -11.276 1.00 88.25 70 PHE A N 1
ATOM 490 C CA . PHE A 1 70 ? 11.235 3.825 -12.235 1.00 88.25 70 PHE A CA 1
ATOM 491 C C . PHE A 1 70 ? 11.406 5.197 -12.899 1.00 88.25 70 PHE A C 1
ATOM 493 O O . PHE A 1 70 ? 10.876 5.425 -13.982 1.00 88.25 70 PHE A O 1
ATOM 500 N N . HIS A 1 71 ? 12.168 6.113 -12.291 1.00 87.75 71 HIS A N 1
ATOM 501 C CA . HIS A 1 71 ? 12.460 7.423 -12.884 1.00 87.75 71 HIS A CA 1
ATOM 502 C C . HIS A 1 71 ? 13.503 7.323 -14.004 1.00 87.75 71 HIS A C 1
ATOM 504 O O . HIS A 1 71 ? 13.549 8.178 -14.886 1.00 87.75 71 HIS A O 1
ATOM 510 N N . HIS A 1 72 ? 14.330 6.271 -13.986 1.00 84.88 72 HIS A N 1
ATOM 511 C CA . HIS A 1 72 ? 15.280 5.976 -15.051 1.00 84.88 72 HIS A CA 1
ATOM 512 C C . HIS A 1 72 ? 15.159 4.516 -15.527 1.00 84.88 72 HIS A C 1
ATOM 514 O O . HIS A 1 72 ? 16.003 3.684 -15.181 1.00 84.88 72 HIS A O 1
ATOM 520 N N . PRO A 1 73 ? 14.160 4.202 -16.379 1.00 80.75 73 PRO A N 1
ATOM 521 C CA . PRO A 1 73 ? 13.875 2.834 -16.827 1.00 80.75 73 PRO A CA 1
ATOM 522 C C . PRO A 1 73 ? 15.062 2.101 -17.467 1.00 80.75 73 PRO A C 1
ATOM 524 O O . PRO A 1 73 ? 15.123 0.878 -17.435 1.00 80.75 73 PRO A O 1
ATOM 527 N N . GLY A 1 74 ? 16.027 2.835 -18.034 1.00 84.69 74 GLY A N 1
ATOM 528 C CA . GLY A 1 74 ? 17.247 2.262 -18.614 1.00 84.69 74 GLY A CA 1
ATOM 529 C C . GLY A 1 74 ? 18.197 1.613 -17.600 1.00 84.69 74 GLY A C 1
ATOM 530 O O . GLY A 1 74 ? 19.057 0.841 -18.004 1.00 84.69 74 GLY A O 1
ATOM 531 N N . SER A 1 75 ? 18.041 1.913 -16.306 1.00 81.44 75 SER A N 1
ATOM 532 C CA . SER A 1 75 ? 18.839 1.339 -15.212 1.00 81.44 75 SER A CA 1
ATOM 533 C C . SER A 1 75 ? 18.192 0.136 -14.526 1.00 81.44 75 SER A C 1
ATOM 535 O O . SER A 1 75 ? 18.805 -0.459 -13.640 1.00 81.44 75 SER A O 1
ATOM 537 N N . MET A 1 76 ? 16.959 -0.213 -14.903 1.00 84.19 76 MET A N 1
ATOM 538 C CA . MET A 1 76 ? 16.283 -1.396 -14.375 1.00 84.19 76 MET A CA 1
ATOM 539 C C . MET A 1 76 ? 16.876 -2.669 -14.982 1.00 84.19 76 MET A C 1
ATOM 541 O O . MET A 1 76 ? 17.419 -2.645 -16.089 1.00 84.19 76 MET A O 1
ATOM 545 N N . ASP A 1 77 ? 16.750 -3.785 -14.261 1.00 81.12 77 ASP A N 1
ATOM 546 C CA . ASP A 1 77 ? 17.030 -5.108 -14.818 1.00 81.12 77 ASP A CA 1
ATOM 547 C C . ASP A 1 77 ? 16.247 -5.267 -16.138 1.00 81.12 77 ASP A C 1
ATOM 549 O O . ASP A 1 77 ? 15.032 -5.043 -16.133 1.00 81.12 77 ASP A O 1
ATOM 553 N N . PRO A 1 78 ? 16.897 -5.633 -17.260 1.00 77.38 78 PRO A N 1
ATOM 554 C CA . PRO A 1 78 ? 16.226 -5.801 -18.547 1.00 77.38 78 PRO A CA 1
ATOM 555 C C . PRO A 1 78 ? 15.022 -6.747 -18.511 1.00 77.38 78 PRO A C 1
ATOM 557 O O . PRO A 1 78 ? 14.115 -6.595 -19.321 1.00 77.38 78 PRO A O 1
ATOM 560 N N . THR A 1 79 ? 15.005 -7.716 -17.592 1.00 78.94 79 THR A N 1
ATOM 561 C CA . THR A 1 79 ? 13.889 -8.658 -17.417 1.00 78.94 79 THR A CA 1
ATOM 562 C C . THR A 1 79 ? 12.669 -8.039 -16.729 1.00 78.94 79 THR A C 1
ATOM 564 O O . THR A 1 79 ? 11.577 -8.594 -16.813 1.00 78.94 79 THR A O 1
ATOM 567 N N . GLY A 1 80 ? 12.844 -6.893 -16.068 1.00 65.00 80 GLY A N 1
ATOM 568 C CA . GLY A 1 80 ? 11.804 -6.142 -15.365 1.00 65.00 80 GLY A CA 1
ATOM 569 C C . GLY A 1 80 ? 11.459 -4.794 -16.003 1.00 65.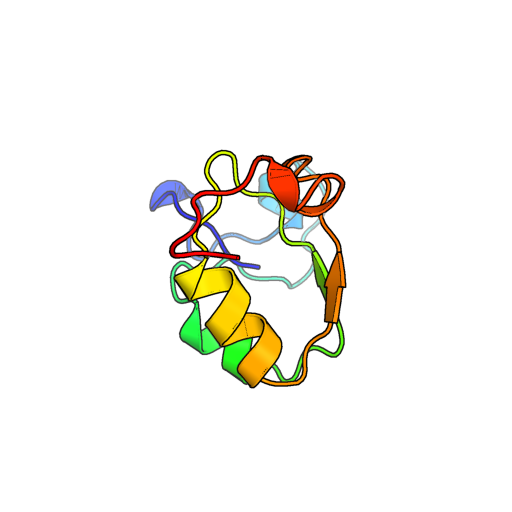00 80 GLY A C 1
ATOM 570 O O . GLY A 1 80 ? 10.831 -3.966 -15.341 1.00 65.00 80 GLY A O 1
ATOM 571 N N . ARG A 1 81 ? 11.918 -4.549 -17.235 1.00 60.91 81 ARG A N 1
ATOM 572 C CA . ARG A 1 81 ? 11.668 -3.322 -18.000 1.00 60.91 81 ARG A CA 1
ATOM 573 C C . ARG A 1 81 ? 10.433 -3.425 -18.888 1.00 60.91 81 ARG A C 1
ATOM 575 O O . ARG A 1 81 ? 10.217 -4.502 -19.480 1.00 60.91 81 ARG A O 1
#

Mean predicted aligned error: 3.55 Å

Nearest PDB structures (foldseek):
  5y8a-assembly2_B  TM=6.355E-01  e=4.946E-01  Burkholderia cenocepacia J2315
  1iul-assembly1_A  TM=5.585E-01  e=5.678E-01  Thermus thermophilus
  2aeu-assembly1_A  TM=5.795E-01  e=1.056E+00  Methanocaldococcus jannaschii
  3ff4-assembly1_A  TM=6.568E-01  e=2.417E+00  Cytophaga hutchinsonii ATCC 33406
  2rkx-assembly1_A  TM=4.339E-01  e=2.972E+00  unclassified

pLDDT: mean 92.94, std 6.91, range [60.91, 98.5]

Radius of gyration: 14.18 Å; Cα contacts (8 Å, |Δi|>4): 99; chains: 1; bounding box: 29×19×37 Å